Protein AF-A0A7V5X1C6-F1 (afdb_monomer_lite)

Secondary structure (DSSP, 8-state):
-HHHHHHHHHHHHHHHHHHHHHHHHHTT-HHHHHHHHHHHHHHHHHHHHHHHHHTT--

pLDDT: mean 90.8, std 8.54, range [51.34, 97.5]

Radius of gyration: 13.92 Å; chains: 1; bounding box: 29×20×36 Å

Sequence (58 aa):
TVPDRVVALDSINTLVIALMILLAVVYDSVVMVDVAIVYAALSFVGTMFIARHVEGGV

Structure (mmCIF, N/CA/C/O backbone):
data_AF-A0A7V5X1C6-F1
#
_entry.id   AF-A0A7V5X1C6-F1
#
loop_
_atom_site.group_PDB
_atom_site.id
_atom_site.type_symbol
_atom_site.label_atom_id
_atom_site.label_alt_id
_atom_site.label_comp_id
_atom_site.label_asym_id
_atom_site.label_entity_id
_atom_site.label_seq_id
_atom_site.pdbx_PDB_ins_code
_atom_site.Cartn_x
_atom_site.Cartn_y
_atom_site.Cartn_z
_atom_site.occupancy
_atom_site.B_iso_or_equiv
_atom_site.auth_seq_id
_atom_site.auth_comp_id
_atom_site.auth_asym_id
_atom_site.auth_atom_id
_atom_site.pdbx_PDB_model_num
ATOM 1 N N . THR A 1 1 ? 6.395 -11.968 -18.696 1.00 80.50 1 THR A N 1
ATOM 2 C CA . THR A 1 1 ? 7.316 -10.920 -19.219 1.00 80.50 1 THR A CA 1
ATOM 3 C C . THR A 1 1 ? 7.535 -9.867 -18.133 1.00 80.50 1 THR A C 1
ATOM 5 O O . THR A 1 1 ? 6.900 -9.975 -17.092 1.00 80.50 1 THR A O 1
ATOM 8 N N . VAL A 1 2 ? 8.442 -8.891 -18.283 1.00 81.25 2 VAL A N 1
ATOM 9 C CA . VAL A 1 2 ? 8.654 -7.853 -17.240 1.00 81.25 2 VAL A CA 1
ATOM 10 C C . VAL A 1 2 ? 7.369 -7.069 -16.901 1.00 81.25 2 VAL A C 1
ATOM 12 O O . VAL A 1 2 ? 7.083 -6.949 -15.711 1.00 81.25 2 VAL A O 1
ATOM 15 N N . PRO A 1 3 ? 6.540 -6.636 -17.876 1.00 83.19 3 PRO A N 1
ATOM 16 C CA . PRO A 1 3 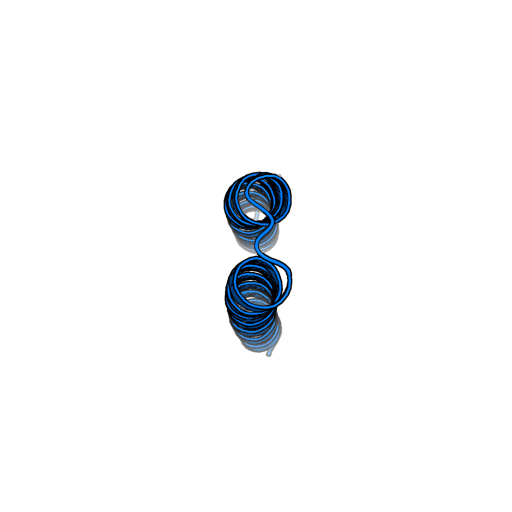? 5.283 -5.932 -17.593 1.00 83.19 3 PRO A CA 1
ATOM 17 C C . PRO A 1 3 ? 4.281 -6.767 -16.785 1.00 83.19 3 PRO A C 1
ATOM 19 O O . PRO A 1 3 ? 3.649 -6.266 -15.864 1.00 83.19 3 PRO A O 1
ATOM 22 N N . ASP A 1 4 ? 4.194 -8.064 -17.079 1.00 87.69 4 ASP A N 1
ATOM 23 C CA . ASP A 1 4 ? 3.290 -9.012 -16.412 1.00 87.69 4 ASP A CA 1
ATOM 24 C C . ASP A 1 4 ? 3.564 -9.112 -14.898 1.00 87.69 4 ASP A C 1
ATOM 26 O O . ASP A 1 4 ? 2.652 -9.151 -14.075 1.00 87.69 4 ASP A O 1
ATOM 30 N N . ARG A 1 5 ? 4.842 -9.031 -14.502 1.00 88.00 5 ARG A N 1
ATOM 31 C CA . ARG A 1 5 ? 5.237 -9.010 -13.084 1.00 88.00 5 ARG A CA 1
ATOM 32 C C . ARG A 1 5 ? 4.848 -7.710 -12.382 1.00 88.00 5 ARG A C 1
ATOM 34 O O . ARG A 1 5 ? 4.555 -7.744 -11.193 1.00 88.00 5 ARG A O 1
ATOM 41 N N . VAL A 1 6 ? 4.849 -6.581 -13.091 1.00 87.69 6 VAL A N 1
ATOM 42 C CA . VAL A 1 6 ? 4.443 -5.280 -12.530 1.00 87.69 6 VAL A CA 1
ATOM 43 C C . VAL A 1 6 ? 2.936 -5.259 -12.273 1.00 87.69 6 VAL A C 1
ATOM 45 O O . VAL A 1 6 ? 2.513 -4.844 -11.199 1.00 87.69 6 VAL A O 1
ATOM 48 N N . VAL A 1 7 ? 2.137 -5.791 -13.201 1.00 89.38 7 VAL A N 1
ATOM 49 C CA . VAL A 1 7 ? 0.677 -5.919 -13.030 1.00 89.38 7 VAL A CA 1
ATOM 50 C C . VAL A 1 7 ? 0.330 -6.863 -11.873 1.00 89.38 7 VAL A C 1
ATOM 52 O O . VAL A 1 7 ? -0.550 -6.562 -11.063 1.00 89.38 7 VAL A O 1
ATOM 55 N N . ALA A 1 8 ? 1.051 -7.982 -11.746 1.00 91.44 8 ALA A N 1
ATOM 56 C CA . ALA A 1 8 ? 0.882 -8.894 -10.617 1.00 91.44 8 ALA A CA 1
ATOM 57 C C . ALA A 1 8 ? 1.196 -8.214 -9.271 1.00 91.44 8 ALA A C 1
ATOM 59 O O . ALA A 1 8 ? 0.463 -8.406 -8.302 1.00 91.44 8 ALA A O 1
ATOM 60 N N . LEU A 1 9 ? 2.249 -7.391 -9.209 1.00 91.31 9 LEU A N 1
ATOM 61 C CA . LEU A 1 9 ? 2.597 -6.628 -8.005 1.00 91.31 9 LEU A CA 1
ATOM 62 C C . LEU A 1 9 ? 1.523 -5.596 -7.633 1.00 91.31 9 LEU A C 1
ATOM 64 O O . LEU A 1 9 ? 1.155 -5.511 -6.463 1.00 91.31 9 LEU A O 1
ATOM 68 N N . ASP A 1 10 ? 0.986 -4.859 -8.606 1.00 92.62 10 ASP A N 1
ATOM 69 C CA . ASP A 1 10 ? -0.086 -3.880 -8.368 1.00 92.62 10 ASP A CA 1
ATOM 70 C C . ASP A 1 10 ? -1.364 -4.548 -7.823 1.00 92.62 10 ASP A C 1
ATOM 72 O O . ASP A 1 10 ? -1.991 -4.078 -6.866 1.00 92.62 10 ASP A O 1
ATOM 76 N N . SER A 1 11 ? -1.685 -5.731 -8.356 1.00 93.75 11 SER A N 1
ATOM 77 C CA . SER A 1 11 ? -2.805 -6.550 -7.879 1.00 93.75 11 SER A CA 1
ATOM 78 C C . SER A 1 11 ? -2.600 -7.026 -6.435 1.00 93.75 11 SER A C 1
ATOM 80 O O . SER A 1 11 ? -3.528 -6.971 -5.627 1.00 93.75 11 SER A O 1
ATOM 82 N N . ILE A 1 12 ? -1.383 -7.459 -6.081 1.00 95.31 12 ILE A N 1
ATOM 83 C CA . ILE A 1 12 ? -1.043 -7.879 -4.712 1.00 95.31 12 ILE A CA 1
ATOM 84 C C . ILE A 1 12 ? -1.160 -6.702 -3.742 1.00 95.31 12 ILE A C 1
ATOM 86 O O . ILE A 1 12 ? -1.777 -6.855 -2.689 1.00 95.31 12 ILE A O 1
ATOM 90 N N . ASN A 1 13 ? -0.626 -5.529 -4.092 1.00 95.31 13 ASN A N 1
ATOM 91 C CA . ASN A 1 13 ? -0.728 -4.351 -3.230 1.00 95.31 13 ASN A CA 1
ATOM 92 C C . ASN A 1 13 ? -2.188 -3.954 -2.986 1.00 95.31 13 ASN A C 1
ATOM 94 O O . ASN A 1 13 ? -2.564 -3.668 -1.850 1.00 95.31 13 ASN A O 1
ATOM 98 N N . THR A 1 14 ? -3.031 -4.019 -4.020 1.00 94.69 14 THR A N 1
ATOM 99 C CA . THR A 1 14 ? -4.478 -3.788 -3.885 1.00 94.69 14 THR A CA 1
ATOM 100 C C . THR A 1 14 ? -5.126 -4.782 -2.915 1.00 94.69 14 THR A C 1
ATOM 102 O O . THR A 1 14 ? -5.934 -4.393 -2.070 1.00 94.69 14 THR A O 1
ATOM 105 N N . LEU A 1 15 ? -4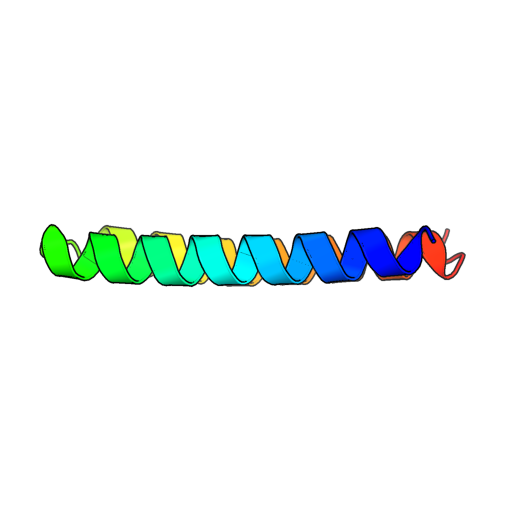.733 -6.058 -2.969 1.00 97.12 15 LEU A N 1
ATOM 106 C CA . LEU A 1 15 ? -5.229 -7.097 -2.061 1.00 97.12 15 LEU A CA 1
ATOM 107 C C . LEU A 1 15 ? -4.769 -6.856 -0.612 1.00 97.12 15 LEU A C 1
ATOM 109 O O . LEU A 1 15 ? -5.558 -7.011 0.320 1.00 97.12 15 LEU A O 1
ATOM 113 N N . VAL A 1 16 ? -3.529 -6.403 -0.415 1.00 96.44 16 VAL A N 1
ATOM 114 C CA . VAL A 1 16 ? -3.002 -6.008 0.903 1.00 96.44 16 VAL A CA 1
ATOM 115 C C . VAL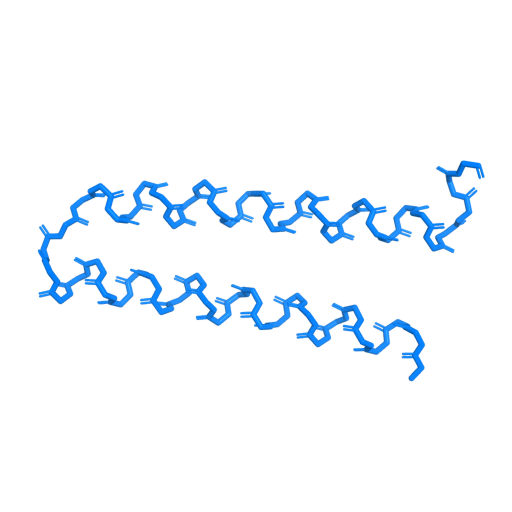 A 1 16 ? -3.784 -4.822 1.476 1.00 96.44 16 VAL A C 1
ATOM 117 O O . VAL A 1 16 ? -4.138 -4.846 2.653 1.00 96.44 16 VAL A O 1
ATOM 120 N N . ILE A 1 17 ? -4.125 -3.820 0.661 1.00 97.00 17 ILE A N 1
ATOM 121 C CA . ILE A 1 17 ? -4.962 -2.681 1.084 1.00 97.00 17 ILE A CA 1
ATOM 122 C C . ILE A 1 17 ? -6.357 -3.153 1.499 1.00 97.00 17 ILE A C 1
ATOM 124 O O . ILE A 1 17 ? -6.840 -2.775 2.567 1.00 97.00 17 ILE A O 1
ATOM 128 N N . ALA A 1 18 ? -6.980 -4.027 0.705 1.00 96.69 18 ALA A N 1
ATOM 129 C CA . ALA A 1 18 ? -8.272 -4.614 1.047 1.00 96.69 18 ALA A CA 1
ATOM 130 C C . ALA A 1 18 ? -8.210 -5.390 2.374 1.00 96.69 18 ALA A C 1
ATOM 132 O O . ALA A 1 18 ? -9.107 -5.258 3.208 1.00 96.69 18 ALA A O 1
ATOM 133 N N . LEU A 1 19 ? -7.128 -6.143 2.605 1.00 97.25 19 LEU A N 1
ATOM 134 C CA . LEU A 1 19 ? -6.902 -6.853 3.862 1.00 97.25 19 LEU A CA 1
ATOM 135 C C . LEU A 1 19 ? -6.722 -5.885 5.040 1.00 97.25 19 LEU A C 1
ATOM 137 O O . LEU A 1 19 ? -7.292 -6.125 6.101 1.00 97.25 19 LEU A O 1
ATOM 141 N N . MET A 1 20 ? -5.988 -4.782 4.867 1.00 96.50 20 MET A N 1
ATOM 142 C CA . MET A 1 20 ? -5.825 -3.766 5.916 1.00 96.50 20 MET A CA 1
ATOM 143 C C . MET A 1 20 ? -7.159 -3.136 6.317 1.00 96.50 20 MET A C 1
ATOM 145 O O . MET A 1 20 ? -7.410 -2.987 7.510 1.00 96.50 20 MET A O 1
ATOM 149 N N . ILE A 1 21 ? -8.035 -2.831 5.353 1.00 96.81 21 ILE A N 1
ATOM 150 C CA . ILE A 1 21 ? -9.384 -2.323 5.648 1.00 96.81 21 ILE A CA 1
ATOM 151 C C . ILE A 1 21 ? -10.224 -3.387 6.365 1.00 96.81 21 ILE A C 1
ATOM 153 O O . ILE A 1 21 ? -10.896 -3.076 7.346 1.00 96.81 21 ILE A O 1
ATOM 157 N N . LEU A 1 22 ? -10.157 -4.649 5.935 1.00 97.12 22 LEU A N 1
ATOM 158 C CA . LEU A 1 22 ? -10.849 -5.752 6.611 1.00 97.12 22 LEU A CA 1
ATOM 159 C C . LEU A 1 22 ? -10.407 -5.892 8.073 1.00 97.12 22 LEU A C 1
ATOM 161 O O . LEU A 1 22 ? -11.245 -5.995 8.967 1.00 97.12 22 LEU A O 1
ATOM 165 N N . LEU A 1 23 ? -9.098 -5.849 8.327 1.00 95.88 23 LEU A N 1
ATOM 166 C CA . LEU A 1 23 ? -8.551 -5.892 9.681 1.00 95.88 23 LEU A CA 1
ATOM 167 C C . LEU A 1 23 ? -8.928 -4.643 10.485 1.00 95.88 23 LEU A C 1
ATOM 169 O O . LEU A 1 23 ? -9.229 -4.766 11.669 1.00 95.88 23 LEU A O 1
ATOM 173 N N . ALA A 1 24 ? -8.978 -3.465 9.860 1.00 96.88 24 ALA A N 1
ATOM 174 C CA . ALA A 1 24 ? -9.428 -2.238 10.514 1.00 96.88 24 ALA A CA 1
ATOM 175 C C . ALA A 1 24 ? -10.849 -2.381 11.076 1.00 96.88 24 ALA A C 1
ATOM 177 O O . ALA A 1 24 ? -11.097 -1.972 12.207 1.00 96.88 24 ALA A O 1
ATOM 178 N N . VAL A 1 25 ? -11.749 -3.023 10.322 1.00 96.50 25 VAL A N 1
ATOM 179 C CA . VAL A 1 25 ? -13.121 -3.316 10.768 1.00 96.50 25 VAL A CA 1
ATOM 180 C C . VAL A 1 25 ? -13.133 -4.341 11.904 1.00 96.50 25 VAL A C 1
ATOM 182 O O . VAL A 1 25 ? -13.852 -4.158 12.880 1.00 96.50 25 VAL A O 1
ATOM 185 N N . VAL A 1 26 ? -12.328 -5.405 11.815 1.00 97.50 26 VAL A N 1
ATOM 186 C CA . VAL A 1 26 ? -12.259 -6.448 12.858 1.00 97.50 26 VAL A CA 1
ATOM 187 C C . VAL A 1 26 ? -11.742 -5.897 14.190 1.00 97.50 26 VAL A C 1
ATOM 189 O O . VAL A 1 26 ? -12.218 -6.306 15.247 1.00 97.50 26 VAL A O 1
ATOM 192 N N . TYR A 1 27 ? -10.778 -4.979 14.146 1.00 95.94 27 TYR A N 1
ATOM 193 C CA . TYR A 1 27 ? -10.172 -4.376 15.335 1.00 95.94 27 TYR A CA 1
ATOM 194 C C . TYR A 1 27 ? -10.817 -3.048 15.760 1.00 95.94 27 TYR A C 1
ATOM 196 O O . TYR A 1 27 ? -10.314 -2.426 16.693 1.00 95.94 27 TYR A O 1
ATOM 204 N N . ASP A 1 28 ? -11.883 -2.607 15.079 1.00 93.38 28 ASP A N 1
ATOM 205 C CA . ASP A 1 28 ? -12.553 -1.311 15.286 1.00 93.38 28 ASP A CA 1
ATOM 206 C C . ASP A 1 28 ? -11.564 -0.126 15.346 1.00 93.38 28 ASP A C 1
ATOM 208 O O . ASP A 1 28 ? -11.646 0.781 16.175 1.00 93.38 28 ASP A O 1
ATOM 212 N N . SER A 1 29 ? -10.543 -0.171 14.483 1.00 92.50 29 SER A N 1
ATOM 213 C CA . SER A 1 29 ? -9.415 0.758 14.524 1.00 92.50 29 SER A CA 1
ATOM 214 C C . SER A 1 29 ? -9.474 1.753 13.373 1.00 92.50 29 SER A C 1
ATOM 216 O O . SER A 1 29 ? -9.106 1.445 12.239 1.00 92.50 29 SER A O 1
ATOM 218 N N . VAL A 1 30 ? -9.861 2.990 13.687 1.00 91.69 30 VAL A N 1
ATOM 219 C CA . VAL A 1 30 ? -9.878 4.107 12.725 1.00 91.69 30 VAL A CA 1
ATOM 220 C C . VAL A 1 30 ? -8.472 4.413 12.194 1.00 91.69 30 VAL A C 1
ATOM 222 O O . VAL A 1 30 ? -8.295 4.647 11.004 1.00 91.69 30 VAL A O 1
ATOM 225 N N . VAL A 1 31 ? -7.447 4.300 13.045 1.00 95.06 31 VAL A N 1
ATOM 226 C CA . VAL A 1 31 ? -6.045 4.552 12.663 1.00 95.06 31 VAL A CA 1
ATOM 227 C C . VAL A 1 31 ? -5.574 3.585 11.570 1.00 95.06 31 VAL A C 1
ATOM 229 O O . VAL A 1 31 ? -4.802 3.960 10.692 1.00 95.06 31 VAL A O 1
ATOM 232 N N . MET A 1 32 ? -6.056 2.339 11.582 1.00 93.69 32 MET A N 1
ATOM 233 C CA . MET A 1 32 ? -5.713 1.349 10.558 1.00 93.69 32 MET A CA 1
ATOM 234 C C . MET A 1 32 ? -6.281 1.736 9.181 1.00 93.69 32 MET A C 1
ATOM 236 O O . MET A 1 32 ? -5.649 1.465 8.159 1.00 93.69 32 MET A O 1
ATOM 240 N N . VAL A 1 33 ? -7.434 2.416 9.145 1.00 95.19 33 VAL A N 1
ATOM 241 C CA . VAL A 1 33 ? -8.012 2.966 7.909 1.00 95.19 33 VAL A CA 1
ATOM 242 C C . VAL A 1 33 ? -7.125 4.079 7.354 1.00 95.19 33 VAL A C 1
ATOM 244 O O . VAL A 1 33 ? -6.814 4.065 6.162 1.00 95.19 33 VAL A O 1
ATOM 247 N N . ASP A 1 34 ? -6.643 4.986 8.207 1.00 96.69 34 ASP A N 1
ATOM 248 C CA . ASP A 1 34 ? -5.735 6.063 7.790 1.00 96.69 34 ASP A CA 1
ATOM 249 C C . ASP A 1 34 ? -4.435 5.499 7.193 1.00 96.69 34 ASP A C 1
ATOM 251 O O . ASP A 1 34 ? -3.982 5.934 6.129 1.00 96.69 34 ASP A O 1
ATOM 255 N N . VAL A 1 35 ? -3.866 4.466 7.825 1.00 96.00 35 VAL A N 1
ATOM 256 C CA . VAL A 1 35 ? -2.675 3.767 7.315 1.00 96.00 35 VAL A CA 1
ATOM 257 C C . VAL A 1 35 ? -2.958 3.092 5.971 1.00 96.00 35 VAL A C 1
ATOM 259 O O . VAL A 1 35 ? -2.135 3.195 5.060 1.00 96.00 35 VAL A O 1
ATOM 262 N N . ALA A 1 36 ? -4.117 2.446 5.808 1.00 96.00 36 ALA A N 1
ATOM 263 C CA . ALA A 1 36 ? -4.495 1.804 4.550 1.00 96.00 36 ALA A CA 1
ATOM 264 C C . ALA A 1 36 ? -4.611 2.816 3.397 1.00 96.00 36 ALA A C 1
ATOM 266 O O . ALA A 1 36 ? -4.146 2.539 2.289 1.00 96.00 36 ALA A O 1
ATOM 267 N N . ILE A 1 37 ? -5.168 4.002 3.663 1.00 95.62 37 ILE A N 1
ATOM 268 C CA . ILE A 1 37 ? -5.290 5.085 2.676 1.00 95.62 37 ILE A CA 1
ATOM 269 C C . ILE A 1 37 ? -3.908 5.604 2.264 1.00 95.62 37 ILE A C 1
ATOM 271 O O . ILE A 1 37 ? -3.624 5.727 1.069 1.00 95.62 37 ILE A O 1
ATOM 275 N N . VAL A 1 38 ? -3.022 5.872 3.228 1.00 97.00 38 VAL A N 1
ATOM 276 C CA . VAL A 1 38 ? -1.651 6.322 2.930 1.00 97.00 38 VAL A CA 1
ATOM 277 C C . VAL A 1 38 ? -0.890 5.256 2.143 1.00 97.00 38 VAL A C 1
ATOM 279 O O . VAL A 1 38 ? -0.230 5.571 1.151 1.00 97.00 38 VAL A O 1
ATOM 282 N N . TYR A 1 39 ? -1.013 3.988 2.533 1.00 96.00 39 TYR A N 1
ATOM 283 C CA . TYR A 1 39 ? -0.373 2.885 1.825 1.00 96.00 39 TYR A CA 1
ATOM 284 C C . TYR A 1 39 ? -0.887 2.748 0.387 1.00 96.00 39 TYR A C 1
ATOM 286 O O . TYR A 1 39 ? -0.090 2.531 -0.525 1.00 96.00 39 TYR A O 1
ATOM 294 N N . ALA A 1 40 ? -2.190 2.936 0.156 1.00 95.75 40 ALA A N 1
ATOM 295 C CA . ALA A 1 40 ? -2.767 2.930 -1.185 1.00 95.75 40 ALA A CA 1
ATOM 296 C C . ALA A 1 40 ? -2.161 4.016 -2.083 1.00 95.75 40 ALA A C 1
ATOM 298 O O . ALA A 1 40 ? -1.756 3.730 -3.213 1.00 95.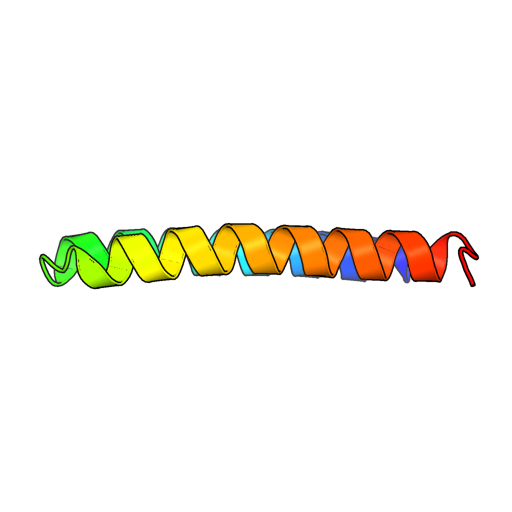75 40 ALA A O 1
ATOM 299 N N . ALA A 1 41 ? -2.020 5.237 -1.562 1.00 95.88 41 ALA A N 1
ATOM 300 C CA . ALA A 1 41 ? -1.384 6.330 -2.290 1.00 95.88 41 ALA A CA 1
ATOM 301 C C . ALA A 1 41 ? 0.092 6.026 -2.610 1.00 95.88 41 ALA A C 1
ATOM 303 O O . ALA A 1 41 ? 0.531 6.207 -3.746 1.00 95.88 41 ALA A O 1
ATOM 304 N N . LEU A 1 42 ? 0.852 5.514 -1.636 1.00 95.31 42 LEU A N 1
ATOM 305 C CA . LEU A 1 42 ? 2.261 5.159 -1.828 1.00 95.31 42 LEU A CA 1
ATOM 306 C C . LEU A 1 42 ? 2.446 4.007 -2.823 1.00 95.31 42 LEU A C 1
ATOM 308 O O . LEU A 1 42 ? 3.350 4.066 -3.657 1.00 95.31 42 LEU A O 1
ATOM 312 N N . SER A 1 43 ? 1.582 2.990 -2.771 1.00 92.94 43 SER A N 1
ATOM 313 C CA . SER A 1 43 ? 1.598 1.872 -3.719 1.00 92.94 43 SER A CA 1
ATOM 314 C C . SER A 1 43 ? 1.424 2.363 -5.154 1.00 92.94 43 SER A C 1
ATOM 316 O O . SER A 1 43 ? 2.205 1.984 -6.026 1.00 92.94 43 SER A O 1
ATOM 318 N N . PHE A 1 44 ? 0.449 3.246 -5.387 1.00 92.31 44 PHE A N 1
ATOM 319 C CA . PHE A 1 44 ? 0.188 3.818 -6.707 1.00 92.31 44 PHE A CA 1
ATOM 320 C C . PHE A 1 44 ? 1.367 4.654 -7.230 1.00 92.31 44 PHE A C 1
ATOM 322 O O . PHE A 1 44 ? 1.755 4.552 -8.394 1.00 92.31 44 PHE A O 1
ATOM 329 N N . VAL A 1 45 ? 1.983 5.466 -6.366 1.00 94.12 45 VAL A N 1
ATOM 330 C CA . VAL A 1 45 ? 3.185 6.230 -6.738 1.00 94.12 45 VAL A CA 1
ATOM 331 C C . VAL A 1 45 ? 4.342 5.288 -7.084 1.00 94.12 45 VAL A C 1
ATOM 333 O O . VAL A 1 45 ? 5.045 5.518 -8.068 1.00 94.12 45 VAL A O 1
ATOM 336 N N . GLY A 1 46 ? 4.522 4.208 -6.320 1.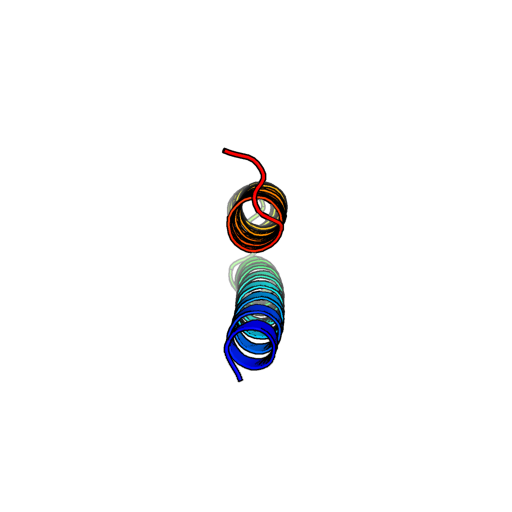00 90.06 46 GLY A N 1
ATOM 337 C CA . GLY A 1 46 ? 5.546 3.199 -6.582 1.00 90.06 46 GLY A CA 1
ATOM 338 C C . GLY A 1 46 ? 5.371 2.511 -7.938 1.00 90.06 46 GLY A C 1
ATOM 339 O O . GLY A 1 46 ? 6.341 2.386 -8.690 1.00 90.06 46 GLY A O 1
ATOM 340 N N . THR A 1 47 ? 4.147 2.120 -8.299 1.00 89.44 47 THR A N 1
ATOM 341 C CA . THR A 1 47 ? 3.875 1.498 -9.605 1.00 89.44 47 THR A CA 1
ATOM 342 C C . THR A 1 47 ? 4.055 2.478 -10.762 1.00 89.44 47 THR A C 1
ATOM 344 O O . THR A 1 47 ? 4.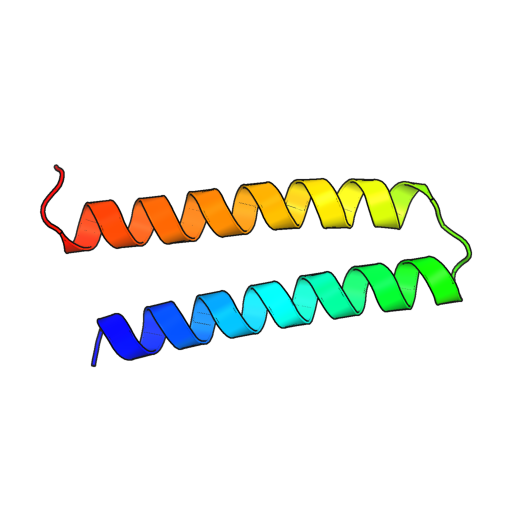683 2.115 -11.758 1.00 89.44 47 THR A O 1
ATOM 347 N N . MET A 1 48 ? 3.641 3.739 -10.607 1.00 89.75 48 MET A N 1
ATOM 348 C CA . MET A 1 48 ? 3.934 4.817 -11.567 1.00 89.75 48 MET A CA 1
ATOM 349 C C . MET A 1 48 ? 5.438 5.045 -11.761 1.00 89.75 48 MET A C 1
ATOM 351 O O . MET A 1 48 ? 5.895 5.248 -12.887 1.00 89.75 48 MET A O 1
ATOM 355 N N . PHE A 1 49 ? 6.225 4.989 -10.685 1.00 90.12 49 PHE A N 1
ATOM 356 C CA . PHE A 1 49 ? 7.676 5.153 -10.760 1.00 90.12 49 PHE A CA 1
ATOM 357 C C . PHE A 1 49 ? 8.337 4.007 -11.537 1.00 90.12 49 PHE A C 1
ATOM 359 O O . PHE A 1 49 ? 9.179 4.246 -12.402 1.00 90.12 49 PHE A O 1
ATOM 366 N N . ILE A 1 50 ? 7.910 2.766 -11.283 1.00 87.38 50 ILE A N 1
ATOM 367 C CA . ILE A 1 50 ? 8.380 1.590 -12.027 1.00 87.38 50 ILE A CA 1
ATOM 368 C C . ILE A 1 50 ? 7.986 1.697 -13.503 1.00 87.38 50 ILE A C 1
ATOM 370 O O . ILE A 1 50 ? 8.823 1.455 -14.370 1.00 87.38 50 ILE A O 1
ATOM 374 N N . ALA A 1 51 ? 6.745 2.096 -13.795 1.00 87.12 51 ALA A N 1
ATOM 375 C CA . ALA A 1 51 ? 6.275 2.291 -15.163 1.00 87.12 51 ALA A CA 1
ATOM 376 C C . ALA A 1 51 ? 7.143 3.320 -15.903 1.00 87.12 51 ALA A C 1
ATOM 378 O O . ALA A 1 51 ? 7.678 3.009 -16.964 1.00 87.12 51 ALA A O 1
ATOM 379 N N . ARG A 1 52 ? 7.387 4.487 -15.290 1.00 86.06 52 ARG A N 1
ATOM 380 C CA . ARG A 1 52 ? 8.277 5.533 -15.825 1.00 86.06 52 ARG A CA 1
ATOM 381 C C . ARG A 1 52 ? 9.699 5.041 -16.080 1.00 86.06 52 ARG A C 1
ATOM 383 O O . ARG A 1 52 ? 10.294 5.409 -17.090 1.00 86.06 52 ARG A O 1
ATOM 390 N N . HIS A 1 53 ? 10.244 4.224 -15.182 1.00 85.00 53 HIS A N 1
ATOM 391 C CA . HIS A 1 53 ? 11.590 3.680 -15.340 1.00 85.00 53 HIS A CA 1
ATOM 392 C C . HIS A 1 53 ? 11.677 2.686 -16.510 1.00 85.00 53 HIS A C 1
ATOM 394 O O . HIS A 1 53 ? 12.642 2.709 -17.268 1.00 85.00 53 HIS A O 1
ATOM 400 N N . VAL A 1 54 ? 10.652 1.848 -16.700 1.00 82.88 54 VAL A N 1
ATOM 401 C CA . VAL A 1 54 ? 10.582 0.891 -17.819 1.00 82.88 54 VAL A CA 1
ATOM 402 C C . VAL A 1 54 ? 10.331 1.591 -19.160 1.00 82.88 54 VAL A C 1
ATOM 404 O O . VAL A 1 54 ? 10.835 1.136 -20.183 1.00 82.88 54 VAL A O 1
ATOM 407 N N . GLU A 1 55 ? 9.598 2.705 -19.164 1.00 81.19 55 GLU A N 1
ATOM 408 C CA . GLU A 1 55 ? 9.316 3.513 -20.361 1.00 81.19 55 GLU A CA 1
ATOM 409 C C . GLU A 1 55 ? 10.545 4.299 -20.872 1.00 81.19 55 GLU A C 1
ATOM 411 O O . GLU A 1 55 ? 10.487 4.900 -21.942 1.00 81.19 55 GLU A O 1
ATOM 416 N N . GLY A 1 56 ? 11.672 4.275 -20.145 1.00 69.12 56 GLY A N 1
ATOM 417 C CA . GLY A 1 56 ? 12.908 4.978 -20.517 1.00 69.12 56 GLY A CA 1
ATOM 418 C C . GLY A 1 56 ? 12.981 6.422 -20.015 1.00 69.12 56 GLY A C 1
ATOM 419 O O . GLY A 1 56 ? 13.751 7.223 -20.535 1.00 69.12 56 GLY A O 1
ATOM 420 N N . GLY A 1 57 ? 12.174 6.774 -19.012 1.00 62.12 57 GLY A N 1
ATOM 421 C CA . GLY A 1 57 ? 12.155 8.095 -18.391 1.00 62.12 57 GLY A CA 1
ATOM 422 C C . GLY A 1 57 ? 13.231 8.307 -17.323 1.00 62.12 57 GLY A C 1
ATOM 423 O O . GLY A 1 57 ? 12.866 8.760 -16.241 1.00 62.12 57 GLY A O 1
ATOM 424 N N . VAL A 1 58 ? 14.496 7.959 -17.615 1.00 51.34 58 VAL A N 1
ATOM 425 C CA . VAL A 1 58 ? 15.757 8.588 -17.143 1.00 51.34 58 VAL A CA 1
ATOM 426 C C . VAL A 1 58 ? 16.855 8.278 -18.160 1.00 51.34 58 VAL A C 1
ATOM 428 O O . VAL A 1 58 ? 17.000 7.081 -18.494 1.00 51.34 58 VAL A O 1
#

Foldseek 3Di:
DVVVVLVVQLVVLVVVLVVLVVVCVVVVPPVSPVVSVVSNVVSVVVSVVVVCVVVVVD